Protein AF-A0A1M3EAF1-F1 (afdb_monomer)

Structure (mmCIF, N/CA/C/O backbone):
data_AF-A0A1M3EAF1-F1
#
_entry.id   AF-A0A1M3EAF1-F1
#
loop_
_atom_site.group_PDB
_atom_site.id
_atom_site.type_symbol
_atom_site.label_atom_id
_atom_site.label_alt_id
_atom_site.label_comp_id
_atom_site.label_asym_id
_atom_site.label_entity_id
_atom_site.label_seq_id
_atom_site.pdbx_PDB_ins_code
_atom_site.Cartn_x
_atom_site.Cartn_y
_atom_site.Cartn_z
_atom_site.occupancy
_atom_site.B_iso_or_equiv
_atom_site.auth_seq_id
_atom_site.auth_comp_id
_atom_site.auth_asym_id
_atom_site.auth_atom_id
_atom_site.pdbx_PDB_model_num
ATOM 1 N N . MET A 1 1 ? -1.748 13.646 -9.786 1.00 58.16 1 MET A N 1
ATOM 2 C CA . MET A 1 1 ? -2.282 12.489 -9.029 1.00 58.16 1 MET A CA 1
ATOM 3 C C . MET A 1 1 ? -2.735 11.351 -9.947 1.00 58.16 1 MET A C 1
ATOM 5 O O . MET A 1 1 ? -2.288 10.234 -9.735 1.00 58.16 1 MET A O 1
ATOM 9 N N . LEU A 1 2 ? -3.520 11.625 -11.003 1.00 62.16 2 LEU A N 1
ATOM 10 C CA . LEU A 1 2 ? -3.991 10.623 -11.983 1.00 62.16 2 LEU A CA 1
ATOM 11 C C . LEU A 1 2 ? -2.887 9.721 -12.573 1.00 62.16 2 LEU A C 1
ATOM 13 O O . LEU A 1 2 ? -3.052 8.507 -12.587 1.00 62.16 2 LEU A O 1
ATOM 17 N N . ASN A 1 3 ? -1.739 10.275 -12.981 1.00 73.88 3 ASN A N 1
ATOM 18 C CA . ASN A 1 3 ? -0.652 9.465 -13.556 1.00 73.88 3 ASN A CA 1
ATOM 19 C C . ASN A 1 3 ? -0.026 8.475 -12.561 1.00 73.88 3 ASN A C 1
ATOM 21 O O . ASN A 1 3 ? 0.374 7.394 -12.967 1.00 73.88 3 ASN A O 1
ATOM 25 N N . ILE A 1 4 ? 0.040 8.813 -11.269 1.00 74.06 4 ILE A N 1
ATOM 26 C CA . ILE A 1 4 ? 0.632 7.940 -10.241 1.00 74.06 4 ILE A CA 1
ATOM 27 C C . ILE A 1 4 ? -0.300 6.766 -9.938 1.00 74.06 4 ILE A C 1
ATOM 29 O O . ILE A 1 4 ? 0.149 5.629 -9.846 1.00 74.06 4 ILE A O 1
ATOM 33 N N . LEU A 1 5 ? -1.605 7.034 -9.841 1.00 78.44 5 LEU A N 1
ATOM 34 C CA . LEU A 1 5 ? -2.609 5.986 -9.653 1.00 78.44 5 LEU A CA 1
ATOM 35 C C . LEU A 1 5 ? -2.698 5.067 -10.872 1.00 78.44 5 LEU A C 1
ATOM 37 O O . LEU A 1 5 ? -2.886 3.869 -10.705 1.00 78.44 5 LEU A O 1
ATOM 41 N N . LYS A 1 6 ? -2.507 5.608 -12.082 1.00 82.00 6 LYS A N 1
ATOM 42 C CA . LYS A 1 6 ? -2.425 4.809 -13.308 1.00 82.00 6 LYS A CA 1
ATOM 43 C C . LYS A 1 6 ? -1.206 3.883 -13.300 1.00 82.00 6 LYS A C 1
ATOM 45 O O . LYS A 1 6 ? -1.374 2.685 -13.453 1.00 82.00 6 LYS A O 1
ATOM 50 N N . VAL A 1 7 ? -0.015 4.410 -13.004 1.00 79.88 7 VAL A N 1
ATOM 51 C CA . VAL A 1 7 ? 1.211 3.600 -12.871 1.00 79.88 7 VAL A CA 1
ATOM 52 C C . VAL A 1 7 ? 1.053 2.514 -11.804 1.00 79.88 7 VAL A C 1
ATOM 54 O O . VAL A 1 7 ? 1.417 1.369 -12.038 1.00 79.88 7 VAL A O 1
ATOM 57 N N . PHE A 1 8 ? 0.457 2.844 -10.655 1.00 81.19 8 PHE A N 1
ATOM 58 C CA . PHE A 1 8 ? 0.155 1.853 -9.622 1.00 81.19 8 PHE A CA 1
ATOM 59 C C . PHE A 1 8 ? -0.874 0.816 -10.092 1.00 81.19 8 PHE A C 1
ATOM 61 O O . PHE A 1 8 ? -0.766 -0.351 -9.740 1.00 81.19 8 PHE A O 1
ATOM 68 N N . SER A 1 9 ? -1.868 1.211 -10.893 1.00 84.31 9 SER A N 1
ATOM 69 C CA . SER A 1 9 ? -2.859 0.298 -11.478 1.00 84.31 9 SER A CA 1
ATOM 70 C C . SER A 1 9 ? -2.234 -0.670 -12.486 1.00 84.31 9 SER A C 1
ATOM 72 O O . SER A 1 9 ? -2.624 -1.837 -12.511 1.00 84.31 9 SER A O 1
ATOM 74 N N . ASP A 1 10 ? -1.228 -0.216 -13.231 1.00 88.69 10 ASP A N 1
ATOM 75 C CA . ASP A 1 10 ? -0.537 -0.994 -14.261 1.00 88.69 10 ASP A CA 1
ATOM 76 C C . ASP A 1 10 ? 0.525 -1.966 -13.684 1.00 88.69 10 ASP A C 1
ATOM 78 O O . ASP A 1 10 ? 0.971 -2.866 -14.390 1.00 88.69 10 ASP A O 1
ATOM 82 N N . MET A 1 11 ? 0.911 -1.833 -12.404 1.00 87.12 11 MET A N 1
ATOM 83 C CA . MET A 1 11 ? 1.845 -2.748 -11.718 1.00 87.12 11 MET A CA 1
ATOM 84 C C . MET A 1 11 ? 1.255 -4.148 -11.491 1.00 87.12 11 MET A C 1
ATOM 86 O O . MET A 1 11 ? 0.037 -4.327 -11.353 1.00 87.12 11 MET A O 1
ATOM 90 N N . ASP A 1 12 ? 2.116 -5.157 -11.378 1.00 92.19 12 ASP A N 1
ATOM 91 C CA . ASP A 1 12 ? 1.688 -6.502 -11.004 1.00 92.19 12 ASP A CA 1
ATOM 92 C C . ASP A 1 12 ? 1.265 -6.582 -9.521 1.00 92.19 12 ASP A C 1
ATOM 94 O O . ASP A 1 12 ? 1.438 -5.659 -8.720 1.00 92.19 12 ASP A O 1
ATOM 98 N N . ALA A 1 13 ? 0.640 -7.700 -9.150 1.00 90.38 13 ALA A N 1
ATOM 99 C CA . ALA A 1 13 ? 0.081 -7.883 -7.814 1.00 90.38 13 ALA A CA 1
ATOM 100 C C . ALA A 1 13 ? 1.147 -7.921 -6.701 1.00 90.38 13 ALA A C 1
ATOM 102 O O . ALA A 1 13 ? 0.855 -7.503 -5.577 1.00 90.38 13 ALA A O 1
ATOM 103 N N . SER A 1 14 ? 2.357 -8.408 -6.991 1.00 90.00 14 SER A N 1
ATOM 104 C CA . SER A 1 14 ? 3.456 -8.456 -6.024 1.00 90.00 14 SER A CA 1
ATOM 105 C C . SER A 1 14 ? 3.967 -7.049 -5.739 1.00 90.00 14 SER A C 1
ATOM 107 O O . SER A 1 14 ? 4.038 -6.651 -4.574 1.00 90.00 14 SER A O 1
ATOM 109 N N . ASP A 1 15 ? 4.216 -6.267 -6.787 1.00 85.81 15 ASP A N 1
ATOM 110 C CA . ASP A 1 15 ? 4.674 -4.880 -6.671 1.00 85.81 15 ASP A CA 1
ATOM 111 C C . ASP A 1 15 ? 3.648 -4.000 -5.952 1.00 85.81 15 ASP A C 1
ATOM 113 O O . ASP A 1 15 ? 3.985 -3.272 -5.012 1.00 85.81 15 ASP A O 1
ATOM 117 N N . LYS A 1 16 ? 2.362 -4.138 -6.301 1.00 86.62 16 LYS A N 1
ATOM 118 C CA . LYS A 1 16 ? 1.261 -3.461 -5.595 1.00 86.62 16 LYS A CA 1
ATOM 119 C C . LYS A 1 16 ? 1.254 -3.786 -4.108 1.00 86.62 16 LYS A C 1
ATOM 121 O O . LYS A 1 16 ? 1.107 -2.882 -3.285 1.00 86.62 16 LYS A O 1
ATOM 126 N N . LYS A 1 17 ? 1.416 -5.064 -3.754 1.00 86.50 17 LYS A N 1
ATOM 127 C CA . LYS A 1 17 ? 1.441 -5.518 -2.359 1.00 86.50 17 LYS A CA 1
ATOM 128 C C . LYS A 1 17 ? 2.672 -4.990 -1.625 1.00 86.50 17 LYS A C 1
ATOM 130 O O . LYS A 1 17 ? 2.556 -4.564 -0.479 1.00 86.50 17 LYS A O 1
ATOM 135 N N . HIS A 1 18 ? 3.829 -4.980 -2.282 1.00 85.44 18 HIS A N 1
ATOM 136 C CA . HIS A 1 18 ? 5.059 -4.446 -1.712 1.00 85.44 18 HIS A CA 1
ATOM 137 C C . HIS A 1 18 ? 4.923 -2.950 -1.407 1.00 85.44 18 HIS A C 1
ATOM 139 O O . HIS A 1 18 ? 5.178 -2.533 -0.280 1.00 85.44 18 HIS A O 1
ATOM 145 N N . ILE A 1 19 ? 4.425 -2.159 -2.361 1.00 83.12 19 ILE A N 1
ATOM 146 C CA . ILE A 1 19 ? 4.200 -0.723 -2.163 1.00 83.12 19 ILE A CA 1
ATOM 147 C C . ILE A 1 19 ? 3.117 -0.463 -1.110 1.00 83.12 19 ILE A C 1
ATOM 149 O O . ILE A 1 19 ? 3.307 0.403 -0.261 1.00 83.12 19 ILE A O 1
ATOM 153 N N . ALA A 1 20 ? 2.013 -1.214 -1.112 1.00 81.50 20 ALA A N 1
ATOM 154 C CA . ALA A 1 20 ? 0.965 -1.070 -0.099 1.00 81.50 20 ALA A CA 1
ATOM 155 C C . ALA A 1 20 ? 1.495 -1.323 1.323 1.00 81.50 20 ALA A C 1
ATOM 157 O O . ALA A 1 20 ? 1.140 -0.587 2.238 1.00 81.50 20 ALA A O 1
A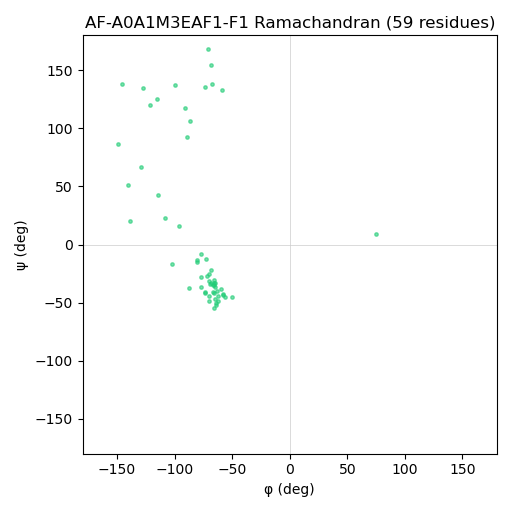TOM 158 N N . ASN A 1 21 ? 2.401 -2.293 1.498 1.00 83.44 21 ASN A N 1
ATOM 159 C CA . ASN A 1 21 ? 3.038 -2.578 2.788 1.00 83.44 21 ASN A CA 1
ATOM 160 C C . ASN A 1 21 ? 3.992 -1.468 3.264 1.00 83.44 21 ASN A C 1
ATOM 162 O O . ASN A 1 21 ? 4.267 -1.380 4.459 1.00 83.44 21 ASN A O 1
ATOM 166 N N . LEU A 1 22 ? 4.505 -0.630 2.357 1.00 82.94 22 LEU A N 1
ATOM 167 C CA . LEU A 1 22 ? 5.333 0.532 2.705 1.00 82.94 22 LEU A CA 1
ATOM 168 C C . LEU A 1 22 ? 4.496 1.735 3.162 1.00 82.94 22 LEU A C 1
ATOM 170 O O . LEU A 1 22 ? 5.040 2.685 3.728 1.00 82.94 22 LEU A O 1
ATOM 174 N N . ILE A 1 23 ? 3.185 1.723 2.910 1.00 83.94 23 ILE A N 1
ATOM 175 C CA . ILE A 1 23 ? 2.280 2.806 3.288 1.00 83.94 23 ILE A CA 1
ATOM 176 C C . ILE A 1 23 ? 1.717 2.503 4.674 1.00 83.94 23 ILE A C 1
ATOM 178 O O . ILE A 1 23 ? 0.996 1.529 4.875 1.00 83.94 23 ILE A O 1
ATOM 182 N N . LEU A 1 24 ? 2.024 3.371 5.637 1.00 81.88 24 LEU A N 1
ATOM 183 C CA . LEU A 1 24 ? 1.447 3.263 6.971 1.00 81.88 24 LEU A CA 1
ATOM 184 C C . LEU A 1 24 ? -0.064 3.553 6.927 1.00 81.88 24 LEU A C 1
ATOM 186 O O . LEU A 1 24 ? -0.476 4.513 6.265 1.00 81.88 24 LEU A O 1
ATOM 190 N N . PRO A 1 25 ? -0.892 2.777 7.652 1.00 83.12 25 PRO A N 1
ATOM 191 C CA . PRO A 1 25 ? -2.311 3.072 7.789 1.00 83.12 25 PRO A CA 1
ATOM 192 C C . PRO A 1 25 ? -2.502 4.454 8.412 1.00 83.12 25 PRO A C 1
ATOM 194 O O . PRO A 1 25 ? -1.891 4.771 9.432 1.00 83.12 25 PRO A O 1
ATOM 197 N N . ILE A 1 26 ? -3.383 5.266 7.829 1.00 84.19 26 ILE A N 1
ATOM 198 C CA . ILE A 1 26 ? -3.774 6.544 8.438 1.00 84.19 26 ILE A CA 1
ATOM 199 C C . ILE A 1 26 ? -4.757 6.324 9.589 1.00 84.19 26 ILE A C 1
ATOM 201 O O . ILE A 1 26 ? -4.815 7.108 10.534 1.00 84.19 26 ILE A O 1
ATOM 205 N N . LYS A 1 27 ? -5.530 5.238 9.513 1.00 83.31 27 LYS A N 1
ATOM 206 C CA . LYS A 1 27 ? -6.491 4.847 10.535 1.00 83.31 27 LYS A CA 1
ATOM 207 C C . LYS A 1 27 ? -6.555 3.330 10.622 1.00 83.31 27 LYS A C 1
ATOM 209 O O . LYS A 1 27 ? -6.567 2.649 9.599 1.00 83.31 27 LYS A O 1
ATOM 214 N N . ILE A 1 28 ? -6.616 2.841 11.854 1.00 85.88 28 ILE A N 1
ATOM 215 C CA . ILE A 1 28 ? -6.827 1.437 12.188 1.00 85.88 28 ILE A CA 1
ATOM 216 C C . ILE A 1 28 ? -8.083 1.383 13.047 1.00 85.88 28 ILE A C 1
ATOM 218 O O . ILE A 1 28 ? -8.137 2.017 14.104 1.00 85.88 28 ILE A O 1
ATOM 222 N N . ASP A 1 29 ? -9.096 0.660 12.591 1.00 88.06 29 ASP A N 1
ATOM 223 C CA . ASP A 1 29 ? -10.217 0.289 13.440 1.00 88.06 29 ASP A CA 1
ATOM 224 C C . ASP A 1 29 ? -9.864 -1.009 14.176 1.00 88.06 29 ASP A C 1
ATOM 226 O O . ASP A 1 29 ? -9.842 -2.094 13.604 1.00 88.06 29 ASP A O 1
ATOM 230 N N . PHE A 1 30 ? -9.569 -0.900 15.471 1.00 84.06 30 PHE A N 1
ATOM 231 C CA . PHE A 1 30 ? -9.189 -2.047 16.299 1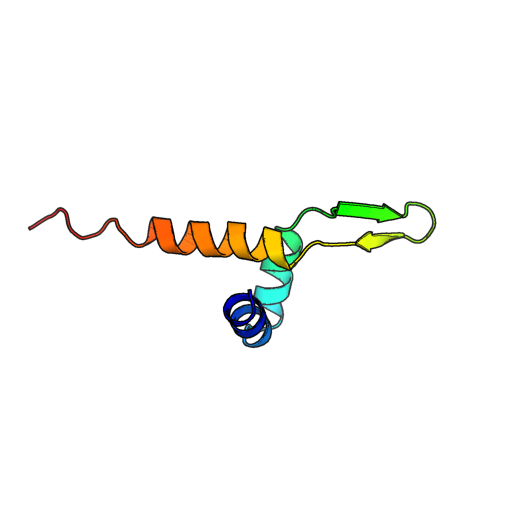.00 84.06 30 PHE A CA 1
ATOM 232 C C . PHE A 1 30 ? -10.356 -2.987 16.632 1.00 84.06 30 PHE A C 1
ATOM 234 O O . PHE A 1 30 ? -10.118 -4.084 17.134 1.00 84.06 30 PHE A O 1
ATOM 241 N N . LYS A 1 31 ? -11.608 -2.580 16.387 1.00 90.62 31 LYS A N 1
ATOM 242 C CA . LYS A 1 31 ? -12.789 -3.428 16.602 1.00 90.62 31 LYS A CA 1
ATOM 243 C C . LYS A 1 31 ? -13.095 -4.278 15.374 1.00 90.62 31 LYS A C 1
ATOM 245 O O . LYS A 1 31 ? -13.511 -5.421 15.533 1.00 90.62 31 LYS A O 1
ATOM 250 N N . THR A 1 32 ? -12.910 -3.727 14.174 1.00 89.06 32 THR A N 1
ATOM 251 C CA . THR A 1 32 ? -13.212 -4.416 12.905 1.00 89.06 32 THR A CA 1
ATOM 252 C C . THR A 1 32 ? -11.972 -4.968 12.202 1.00 89.06 32 THR A C 1
ATOM 254 O O . THR A 1 32 ? -12.097 -5.821 11.327 1.00 89.06 32 THR A O 1
ATOM 257 N N . GLY A 1 33 ? -10.777 -4.504 12.574 1.00 83.81 33 GLY A N 1
ATOM 258 C CA . GLY A 1 33 ? -9.531 -4.797 11.866 1.00 83.81 33 GLY A CA 1
ATOM 259 C C . GLY A 1 33 ? -9.381 -4.026 10.551 1.00 83.81 33 GLY A C 1
ATOM 260 O O . GLY A 1 33 ? -8.471 -4.319 9.777 1.00 83.81 33 GLY A O 1
ATOM 261 N N . GLU A 1 34 ? -10.263 -3.063 10.272 1.00 85.00 34 GLU A N 1
ATOM 262 C CA . GLU A 1 34 ? -10.223 -2.289 9.036 1.00 85.00 34 GLU A CA 1
ATOM 263 C C . GLU A 1 34 ? -9.062 -1.286 9.045 1.00 85.00 34 GLU A C 1
ATOM 265 O O . GLU A 1 34 ? -8.812 -0.580 10.027 1.00 85.00 34 GLU A O 1
ATOM 270 N N . LEU A 1 35 ? -8.355 -1.211 7.918 1.00 85.19 35 LEU A N 1
ATOM 271 C CA . LEU A 1 35 ? -7.232 -0.308 7.706 1.00 85.19 35 LEU A CA 1
ATOM 272 C C . LEU A 1 35 ? -7.592 0.690 6.612 1.00 85.19 35 LEU A C 1
ATOM 274 O O . LEU A 1 35 ? -7.928 0.304 5.493 1.00 85.19 35 LEU A O 1
ATOM 278 N N . SER A 1 36 ? -7.473 1.979 6.911 1.00 82.75 36 SER A N 1
ATOM 279 C CA . SER A 1 36 ? -7.553 3.032 5.899 1.00 82.75 36 SER A CA 1
ATOM 280 C C . SER A 1 36 ? -6.151 3.490 5.518 1.00 82.75 36 SER A C 1
ATOM 282 O O . SER A 1 36 ? -5.296 3.698 6.381 1.00 82.75 36 SER A O 1
ATOM 284 N N . LEU A 1 37 ? -5.924 3.692 4.222 1.00 80.12 37 LEU A N 1
ATOM 285 C CA . LEU A 1 37 ? -4.652 4.130 3.649 1.00 80.12 37 LEU A CA 1
ATOM 286 C C . LEU A 1 37 ? -4.896 5.360 2.768 1.00 80.12 37 LEU A C 1
ATOM 288 O O . LEU A 1 37 ? -5.809 5.355 1.943 1.00 80.12 37 LEU A O 1
ATOM 292 N N . ASP A 1 38 ? -4.062 6.393 2.898 1.00 83.00 38 ASP A N 1
ATOM 293 C CA . ASP A 1 38 ? -4.036 7.495 1.929 1.00 83.00 38 ASP A CA 1
ATOM 294 C C . ASP A 1 38 ? -3.051 7.165 0.804 1.00 83.00 38 ASP A C 1
ATOM 296 O O . ASP A 1 38 ? -1.848 7.431 0.894 1.00 83.00 38 ASP A O 1
ATOM 300 N N . LEU A 1 39 ? -3.573 6.568 -0.267 1.00 78.31 39 LEU A N 1
ATOM 301 C CA . LEU A 1 39 ? -2.783 6.188 -1.436 1.00 78.31 39 LEU A CA 1
ATOM 302 C C . LEU A 1 39 ? -2.277 7.409 -2.215 1.00 78.31 39 LEU A C 1
ATOM 304 O O . LEU A 1 39 ? -1.180 7.365 -2.761 1.00 78.31 39 LEU A O 1
ATOM 308 N N . GLY A 1 40 ? -3.029 8.511 -2.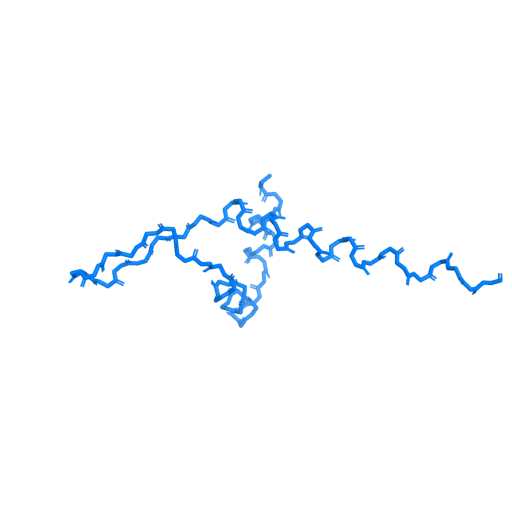269 1.00 79.00 40 GLY A N 1
ATOM 309 C CA . GLY A 1 40 ? -2.694 9.652 -3.123 1.00 79.00 40 GLY A CA 1
ATOM 310 C C . GLY A 1 40 ? -1.398 10.336 -2.696 1.00 79.00 40 GLY A C 1
ATOM 311 O O . GLY A 1 40 ? -0.458 10.471 -3.489 1.00 79.00 40 GLY A O 1
ATOM 312 N N . ILE A 1 41 ? -1.325 10.735 -1.426 1.00 77.69 41 ILE A N 1
ATOM 313 C CA . ILE A 1 41 ? -0.149 11.425 -0.883 1.00 77.69 41 ILE A CA 1
ATOM 314 C C . ILE A 1 41 ? 1.012 10.445 -0.688 1.00 77.69 41 ILE A C 1
ATOM 316 O O . ILE A 1 41 ? 2.160 10.778 -0.999 1.00 77.69 41 ILE A O 1
ATOM 320 N N . SER A 1 42 ? 0.732 9.233 -0.207 1.00 80.50 42 SER A N 1
ATOM 321 C CA . SER A 1 42 ? 1.777 8.257 0.118 1.00 80.50 42 SER A CA 1
ATOM 322 C C . SER A 1 42 ? 2.469 7.709 -1.126 1.00 80.50 42 SER A C 1
ATOM 324 O O . SER A 1 42 ? 3.699 7.697 -1.173 1.00 80.50 42 SER A O 1
AT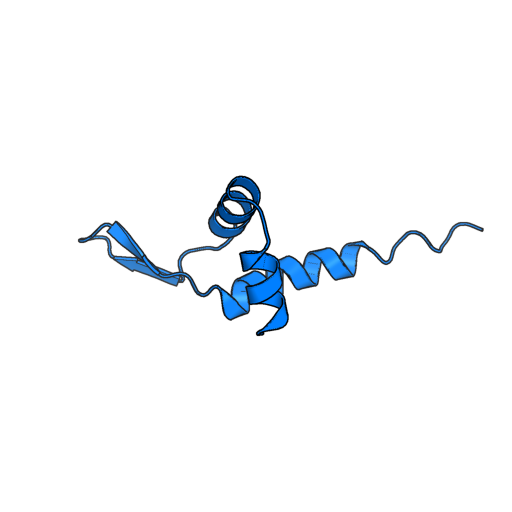OM 326 N N . LEU A 1 43 ? 1.714 7.361 -2.176 1.00 80.94 43 LEU A N 1
ATOM 327 C CA . LEU A 1 43 ? 2.309 6.957 -3.454 1.00 80.94 43 LEU A CA 1
ATOM 328 C C . LEU A 1 43 ? 3.104 8.109 -4.072 1.00 80.94 43 LEU A C 1
ATOM 330 O O . LEU A 1 43 ? 4.210 7.895 -4.556 1.00 80.94 43 LEU A O 1
ATOM 334 N N . SER A 1 44 ? 2.603 9.347 -4.000 1.00 78.62 44 SER A N 1
ATOM 335 C CA . SER A 1 44 ? 3.353 10.515 -4.477 1.00 78.62 44 SER A CA 1
ATOM 336 C C . SER A 1 44 ? 4.708 10.659 -3.776 1.00 78.62 44 SER A C 1
ATOM 338 O O . SER A 1 44 ? 5.721 10.873 -4.440 1.00 78.62 44 SER A O 1
ATOM 340 N N . LYS A 1 45 ? 4.771 10.466 -2.452 1.00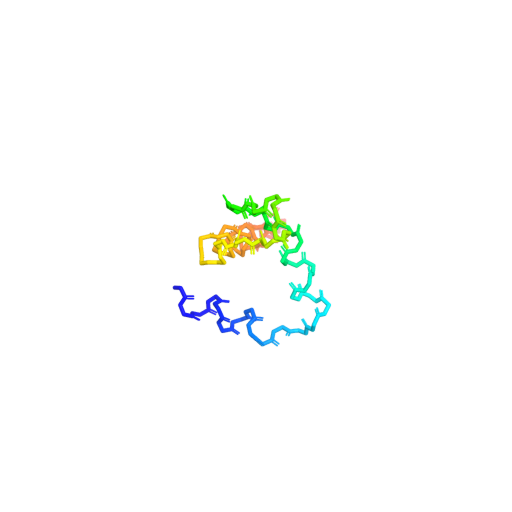 78.50 45 LYS A N 1
ATOM 341 C CA . LYS A 1 45 ? 6.035 10.497 -1.697 1.00 78.50 45 LYS A CA 1
ATOM 342 C C . LYS A 1 45 ? 6.981 9.360 -2.090 1.00 78.50 45 LYS A C 1
ATOM 344 O O . LYS A 1 45 ? 8.154 9.631 -2.331 1.00 78.50 45 LYS A O 1
ATOM 349 N N . ILE A 1 46 ? 6.481 8.126 -2.176 1.00 76.75 46 ILE A N 1
ATOM 350 C CA . ILE A 1 46 ? 7.290 6.940 -2.508 1.00 76.75 46 ILE A CA 1
ATOM 351 C C . ILE A 1 46 ? 7.849 7.055 -3.934 1.00 76.75 46 ILE A C 1
ATOM 353 O O . ILE A 1 46 ? 9.060 6.979 -4.135 1.00 76.75 46 ILE A O 1
ATOM 357 N N . LEU A 1 47 ? 6.994 7.328 -4.925 1.00 71.75 47 LEU A N 1
ATOM 358 C CA . LEU A 1 47 ? 7.423 7.453 -6.322 1.00 71.75 47 LEU A CA 1
ATOM 359 C C . LEU A 1 47 ? 8.222 8.739 -6.594 1.00 71.75 47 LEU A C 1
ATOM 361 O O . LEU A 1 47 ? 9.071 8.766 -7.481 1.00 71.75 47 LEU A O 1
ATOM 365 N N . SER A 1 48 ? 8.016 9.820 -5.835 1.00 69.25 48 SER A N 1
ATOM 366 C CA . SER A 1 48 ? 8.859 11.014 -5.978 1.00 69.25 48 SER A CA 1
ATOM 367 C C . SER A 1 48 ? 10.285 10.794 -5.457 1.00 69.25 48 SER A C 1
ATOM 369 O O . SER A 1 48 ? 11.195 11.502 -5.900 1.00 69.25 48 SER A O 1
ATOM 371 N N . GLN A 1 49 ? 10.503 9.861 -4.526 1.00 62.94 49 GLN A N 1
ATOM 372 C CA . GLN A 1 49 ? 11.841 9.532 -4.025 1.00 62.94 49 GLN A CA 1
ATOM 373 C C . GLN A 1 49 ? 12.625 8.672 -5.021 1.00 62.94 49 GLN A C 1
ATOM 375 O O . GLN A 1 49 ? 13.816 8.915 -5.221 1.00 62.94 49 GLN A O 1
ATOM 380 N N . THR A 1 50 ? 11.961 7.749 -5.723 1.00 56.50 50 THR A N 1
ATOM 381 C CA . THR A 1 50 ? 12.607 6.918 -6.753 1.00 56.50 50 THR A CA 1
ATOM 382 C C . THR A 1 50 ? 13.075 7.741 -7.959 1.00 56.50 50 THR A C 1
ATOM 384 O O . THR A 1 50 ? 14.145 7.475 -8.501 1.00 56.50 50 THR A O 1
ATOM 387 N N . ILE A 1 51 ? 12.360 8.814 -8.327 1.00 53.94 51 ILE A N 1
ATOM 388 C CA . ILE A 1 51 ? 12.783 9.737 -9.402 1.00 53.94 51 ILE A CA 1
ATOM 389 C C . ILE A 1 51 ? 14.019 10.564 -8.999 1.00 53.94 51 ILE A C 1
ATOM 391 O O . ILE A 1 51 ? 14.866 10.857 -9.844 1.00 53.94 51 ILE A O 1
ATOM 395 N N . LYS A 1 52 ? 14.166 10.938 -7.718 1.00 50.09 52 LYS A N 1
ATOM 396 C CA . LYS A 1 52 ? 15.345 11.695 -7.250 1.00 50.09 52 LYS A CA 1
ATOM 397 C C . LYS A 1 52 ? 16.626 10.860 -7.244 1.00 50.09 52 LYS A C 1
ATOM 399 O O . LYS A 1 52 ? 17.691 11.414 -7.493 1.00 50.09 52 LYS A O 1
ATOM 404 N N . HIS A 1 53 ? 16.528 9.554 -7.008 1.00 48.53 53 HIS A N 1
ATOM 405 C CA . HIS A 1 53 ? 17.692 8.665 -6.964 1.00 48.53 53 HIS A CA 1
ATOM 406 C C . HIS A 1 53 ? 18.256 8.291 -8.345 1.00 48.53 53 HIS A C 1
ATOM 408 O O . HIS A 1 53 ? 19.343 7.730 -8.417 1.00 48.53 53 HIS A O 1
ATOM 414 N N . ASN A 1 54 ? 17.573 8.643 -9.441 1.00 48.38 54 ASN A N 1
ATOM 415 C CA . ASN A 1 54 ? 18.030 8.355 -10.806 1.00 48.38 54 ASN A CA 1
ATOM 416 C C . ASN A 1 54 ? 18.789 9.530 -11.467 1.00 48.38 54 ASN A C 1
ATOM 418 O O . ASN A 1 54 ? 18.958 9.563 -12.681 1.00 48.38 54 ASN A O 1
ATOM 422 N N . LYS A 1 55 ? 19.234 10.523 -10.677 1.00 47.56 55 LYS A N 1
ATOM 423 C CA . LYS A 1 55 ? 20.016 11.692 -11.135 1.00 47.56 55 LYS A CA 1
ATOM 424 C C . LYS A 1 55 ? 21.493 11.670 -10.709 1.00 47.56 55 LYS A C 1
ATOM 426 O O . LYS A 1 55 ? 22.119 12.723 -10.657 1.00 47.56 55 LYS A O 1
ATOM 431 N N . SER A 1 56 ? 22.078 10.509 -10.415 1.00 47.41 56 SER A N 1
ATOM 432 C CA . SER A 1 56 ? 23.519 10.423 -10.129 1.00 47.41 56 SER A CA 1
ATOM 433 C C . SER A 1 56 ? 24.229 9.338 -10.940 1.00 47.41 56 SER A C 1
ATOM 435 O O . SER A 1 56 ? 24.730 8.376 -10.374 1.00 47.41 56 SER A O 1
ATOM 437 N N . TYR A 1 57 ? 24.306 9.513 -12.262 1.00 51.84 57 TYR A N 1
ATOM 438 C CA . TYR A 1 57 ? 25.317 8.836 -13.092 1.00 51.84 57 TYR A CA 1
ATOM 439 C C . TYR A 1 57 ? 25.924 9.746 -14.182 1.00 51.84 57 TYR A C 1
ATOM 441 O O . TYR A 1 57 ? 26.520 9.246 -15.125 1.00 51.84 57 TYR A O 1
ATOM 449 N N . GLU A 1 58 ? 25.841 11.078 -14.053 1.00 47.50 58 GLU A N 1
ATOM 450 C CA . GLU A 1 58 ? 26.499 1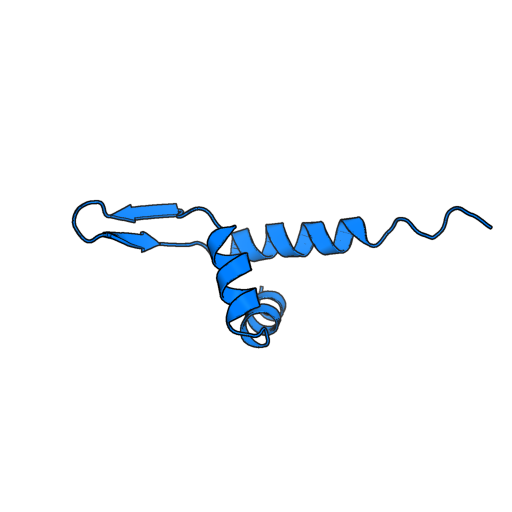2.027 -14.981 1.00 47.50 58 GLU A CA 1
ATOM 451 C C . GLU A 1 58 ? 27.614 12.858 -14.319 1.00 47.50 58 GLU A C 1
ATOM 453 O O . GLU A 1 58 ? 27.738 14.052 -14.556 1.00 47.50 58 GLU A O 1
ATOM 458 N N . PHE A 1 59 ? 28.458 12.242 -13.489 1.00 51.53 59 PHE A N 1
ATOM 459 C CA . PHE A 1 59 ? 29.704 12.886 -13.041 1.00 51.53 59 PHE A CA 1
ATOM 460 C C . PHE A 1 59 ? 30.876 11.904 -12.986 1.00 51.53 59 PHE A C 1
ATOM 462 O O . PHE A 1 59 ? 31.556 11.817 -11.976 1.00 51.53 59 PHE A O 1
ATOM 469 N N . TYR A 1 60 ? 31.115 11.169 -14.073 1.00 47.25 60 TYR A N 1
ATOM 470 C CA . TYR A 1 60 ? 32.438 10.619 -14.391 1.00 47.25 60 TYR A CA 1
ATOM 471 C C . TYR A 1 60 ? 32.586 10.543 -15.916 1.00 47.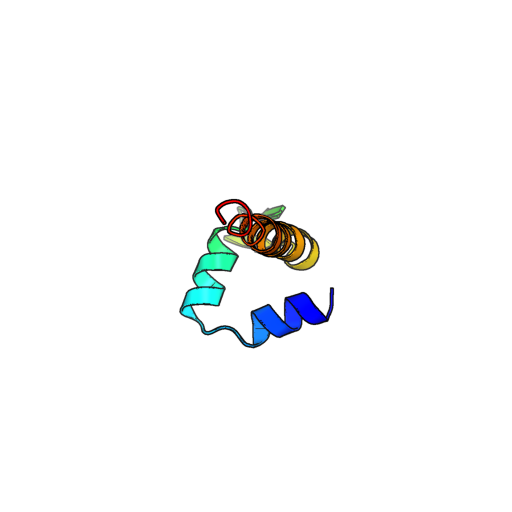25 60 TYR A C 1
ATOM 473 O O . TYR A 1 60 ? 32.280 9.522 -16.532 1.00 47.25 60 TYR A O 1
ATOM 481 N N . ARG A 1 61 ? 33.028 11.643 -16.529 1.00 39.59 61 ARG A N 1
ATOM 482 C CA . ARG A 1 61 ? 33.673 11.643 -17.843 1.00 39.59 61 ARG A CA 1
ATOM 483 C C . ARG A 1 61 ? 34.827 12.630 -17.830 1.00 39.59 61 ARG A C 1
ATOM 485 O O . ARG A 1 61 ? 34.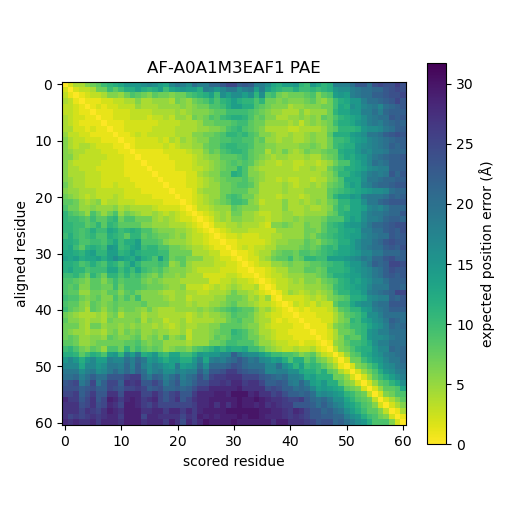647 13.701 -17.212 1.00 39.59 61 ARG A O 1
#

Secondary structure (DSSP, 8-state):
-HHHHHHHHHS-HHHHHHHHHHSPPSEE-TTT--EE--HHHHHHHHHHHHHHTTS-S-S--

Foldseek 3Di:
DVVLVVVLVPDDPVVVVVLVVVFDFPDADPVVRDTHTDCPVSSCVVVVVVVVVVPPDPPDD

Radius of gyration: 15.28 Å; Cα contacts (8 Å, |Δi|>4): 32; chains: 1; bounding box: 47×21×34 Å

pLDDT: mean 75.02, std 14.37, range [39.59, 92.19]

Solvent-accessible surface area (backbone atoms only — not comparable to full-atom values): 3954 Å² total; per-residue (Å²): 111,70,69,59,55,48,54,55,66,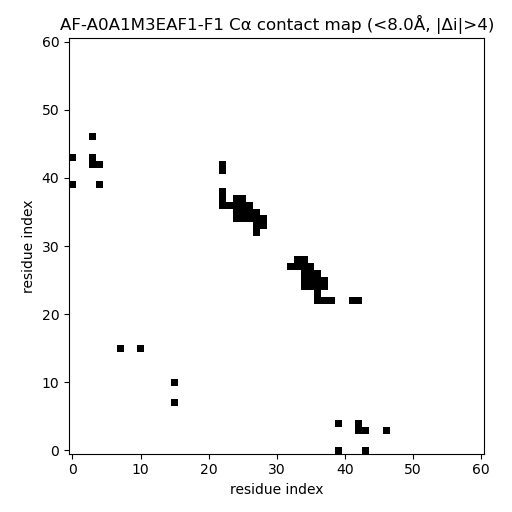72,46,56,73,64,58,45,50,54,55,54,71,73,50,71,63,77,43,75,41,87,88,79,70,48,72,42,67,61,58,72,66,48,48,49,55,57,57,53,50,60,62,62,71,72,73,78,84,86,85,84,131

Mean predicted aligned error: 10.42 Å

Sequence (61 aa):
MLNILKVFSDMDASDKKHIANLILPIKIDFKTGELSLDLGISLSKILSQTIKHNKSYEFYR